Protein AF-K9S8A5-F1 (afdb_monomer_lite)

Sequence (162 aa):
MSQPMNFWKFIGLFGLYALGSWGLFMAAAFTIAGGIFYLFLLGPFYLLCLALLIGWCVGRQPKRVRYRRLWLLPIAAMQVLTLLTSPASCYGIKQGNACYSLLQSWITTENLQTMQGGPPHWTLFEALFPWSFLAYVITLILFLGTLRVDNSPAPSSESDRP

pLDDT: mean 77.92, std 15.3, range [44.59, 95.12]

Foldseek 3Di:
DDDKDFLVVVLVVLVVVLVVLLVLQCVLALDPVSNCCSVVPSVVLSVVVSVVSVVCCVPVVFGIKDFDPVLVVQLVVLSVLLSQLGFRDDLDPDPPAAGDGSVRVVVDCVVVVPSDPDHPPCCVSPVCNVVSVVSNSVSVVVRSVRMDTHNDDDPDPPPPDD

Secondary structure (DSSP, 8-state):
-PPPEEHHHHHHHHHHHHHHHHHHHHHH--SHHHHHHIIIIIHHHHHHHHHHHHHHHHHH---EEE--GGGHHHHHHHHHHHHHHSEEE--SS-TTS--EEHHHHHH--HHHHH-S-PPPS-HHHHHHHHHHHHHHHHHHHHHHHT-EEE-PPP--------

Radius of gyration: 20.53 Å; chains: 1; bounding box: 46×44×60 Å

Structure (mmCIF, N/CA/C/O backbone):
data_AF-K9S8A5-F1
#
_entry.id   AF-K9S8A5-F1
#
loop_
_atom_site.group_PDB
_atom_site.id
_atom_site.type_symbol
_atom_site.label_atom_id
_atom_site.label_alt_id
_atom_site.label_comp_id
_atom_site.label_asym_id
_atom_site.label_entity_id
_atom_site.label_seq_id
_atom_site.pdbx_PDB_ins_code
_atom_site.Cartn_x
_atom_site.Cartn_y
_atom_site.Cartn_z
_atom_site.occupancy
_atom_site.B_iso_or_equiv
_atom_site.auth_seq_id
_atom_site.auth_comp_id
_atom_site.auth_asym_id
_atom_site.auth_atom_id
_atom_site.pdbx_PDB_model_num
ATOM 1 N N . MET A 1 1 ? 0.899 12.757 17.001 1.00 84.94 1 MET A N 1
ATOM 2 C CA . MET A 1 1 ? -0.179 11.772 16.720 1.00 84.94 1 MET A CA 1
ATOM 3 C C . MET A 1 1 ? -1.334 12.482 16.031 1.00 84.94 1 MET A C 1
ATOM 5 O O . MET A 1 1 ? -1.384 13.703 16.098 1.00 84.94 1 MET A O 1
ATOM 9 N N . SER A 1 2 ? -2.215 11.758 15.341 1.00 88.38 2 SER A N 1
ATOM 10 C CA . SER A 1 2 ? -3.459 12.317 14.806 1.00 88.38 2 SER A CA 1
ATOM 11 C C . SER A 1 2 ? -4.452 12.624 15.930 1.00 88.38 2 SER A C 1
ATOM 13 O O . SER A 1 2 ? -4.363 12.058 17.021 1.00 88.38 2 SER A O 1
ATOM 15 N N . GLN A 1 3 ? -5.434 13.473 15.625 1.00 88.25 3 GLN A N 1
ATOM 16 C CA . GLN A 1 3 ? -6.651 13.575 16.429 1.00 88.25 3 GLN A CA 1
ATOM 17 C C . GLN A 1 3 ? -7.393 12.222 16.438 1.00 88.25 3 GLN A C 1
ATOM 19 O O . GLN A 1 3 ? -7.268 11.466 15.462 1.00 88.25 3 GLN A O 1
ATOM 24 N N . PRO A 1 4 ? -8.117 11.886 17.523 1.00 87.19 4 PRO A N 1
ATOM 25 C CA . PRO A 1 4 ? -8.891 10.655 17.602 1.00 87.19 4 PRO A CA 1
ATOM 26 C C . PRO A 1 4 ? -10.005 10.660 16.556 1.00 87.19 4 PRO A C 1
ATOM 28 O O . PRO A 1 4 ? -10.738 11.636 16.413 1.00 87.19 4 PRO A O 1
ATOM 31 N N . MET A 1 5 ? -10.139 9.551 15.837 1.00 89.94 5 MET A N 1
ATOM 32 C CA . MET A 1 5 ? -11.137 9.376 14.787 1.00 89.94 5 MET A CA 1
ATOM 33 C C . MET A 1 5 ? -11.984 8.140 15.070 1.00 89.94 5 MET A C 1
ATOM 35 O O . MET A 1 5 ? -11.486 7.175 15.645 1.00 89.94 5 MET A O 1
ATOM 39 N N . ASN A 1 6 ? -13.257 8.167 14.666 1.00 91.06 6 ASN A N 1
ATOM 40 C CA . ASN A 1 6 ? -14.119 6.988 14.719 1.00 91.06 6 ASN A CA 1
ATOM 41 C C . ASN A 1 6 ? -13.460 5.825 13.954 1.00 91.06 6 ASN A C 1
ATOM 43 O O . ASN A 1 6 ? -12.982 6.013 12.831 1.00 91.06 6 ASN A O 1
ATOM 47 N N . PHE A 1 7 ? -13.433 4.641 14.566 1.00 90.25 7 PHE A N 1
ATOM 48 C CA . PHE A 1 7 ? -12.776 3.465 14.001 1.00 90.25 7 PHE A CA 1
ATOM 49 C C . PHE A 1 7 ? -13.352 3.066 12.630 1.00 90.25 7 PHE A C 1
ATOM 51 O O . PHE A 1 7 ? -12.592 2.846 11.692 1.00 90.25 7 PHE A O 1
ATOM 58 N N . TRP A 1 8 ? -14.678 3.090 12.455 1.00 89.25 8 TRP A N 1
ATOM 59 C CA . TRP A 1 8 ? -15.328 2.802 11.169 1.00 89.25 8 TRP A CA 1
ATOM 60 C C . TRP A 1 8 ? -14.958 3.807 10.082 1.00 89.25 8 TRP A C 1
ATOM 62 O O . TRP A 1 8 ? -14.696 3.428 8.942 1.00 89.25 8 TRP A O 1
ATOM 72 N N . LYS A 1 9 ? -14.861 5.092 10.445 1.00 91.88 9 LYS A N 1
ATOM 73 C CA . LYS A 1 9 ? -14.397 6.133 9.519 1.00 91.88 9 LYS A CA 1
ATOM 74 C C . LYS A 1 9 ? -12.953 5.874 9.080 1.00 91.88 9 LYS A C 1
ATOM 76 O O . LYS A 1 9 ? -12.628 6.080 7.916 1.00 91.88 9 LYS A O 1
ATOM 81 N N . PHE A 1 10 ? -12.096 5.399 9.986 1.00 92.69 10 PHE A N 1
ATOM 82 C CA . PHE A 1 10 ? -10.730 5.001 9.645 1.00 92.69 10 PHE A CA 1
ATOM 83 C C . PHE A 1 10 ? -10.685 3.797 8.704 1.00 92.69 10 PHE A C 1
ATOM 85 O O . PHE A 1 10 ? -9.977 3.873 7.704 1.00 92.69 10 PHE A O 1
ATOM 92 N N . ILE A 1 11 ? -11.459 2.738 8.973 1.00 93.12 11 ILE A N 1
ATOM 93 C CA . ILE A 1 11 ? -11.560 1.579 8.069 1.00 93.12 11 ILE A CA 1
ATOM 94 C C . ILE A 1 11 ? -11.991 2.038 6.674 1.00 93.12 11 ILE A C 1
ATOM 96 O O . ILE A 1 11 ? -11.353 1.669 5.694 1.00 93.12 11 ILE A O 1
ATOM 100 N N . GLY A 1 12 ? -13.028 2.877 6.580 1.00 93.38 12 GLY A N 1
ATOM 101 C CA . GLY A 1 12 ? -13.513 3.396 5.300 1.00 93.38 12 GLY A CA 1
ATOM 102 C C . GLY A 1 12 ? -12.450 4.190 4.537 1.00 93.38 12 GLY A C 1
ATOM 103 O O . GLY A 1 12 ? -12.249 3.964 3.348 1.00 93.38 12 GLY A O 1
ATOM 104 N N . LEU A 1 13 ? -11.710 5.070 5.222 1.00 93.88 13 LEU A N 1
ATOM 105 C CA . LEU A 1 13 ? -10.610 5.825 4.611 1.00 93.88 13 LEU A CA 1
ATOM 106 C C . LEU A 1 13 ? -9.452 4.921 4.172 1.00 93.88 13 LEU A C 1
ATOM 108 O O . LEU A 1 13 ? -8.898 5.127 3.096 1.00 93.88 13 LEU A O 1
ATOM 112 N N . PHE A 1 14 ? -9.099 3.916 4.976 1.00 93.81 14 PHE A N 1
ATOM 113 C CA . PHE A 1 14 ? -8.080 2.936 4.607 1.00 93.81 14 PHE A CA 1
ATOM 114 C C . PHE A 1 14 ? -8.525 2.080 3.412 1.00 93.81 14 PHE A C 1
ATOM 116 O O . PHE A 1 14 ? -7.725 1.822 2.520 1.00 93.81 14 PHE A O 1
ATOM 123 N N . GLY A 1 15 ? -9.802 1.696 3.349 1.00 94.00 15 GLY A N 1
ATOM 124 C CA . GLY A 1 15 ? -10.376 0.980 2.211 1.00 94.00 15 GLY A CA 1
ATOM 125 C C . GLY A 1 15 ? -10.371 1.813 0.931 1.00 94.00 15 GLY A C 1
ATOM 126 O O . GLY A 1 15 ? -9.950 1.325 -0.114 1.00 94.00 15 GLY A O 1
ATOM 127 N N . LEU A 1 16 ? -10.748 3.092 1.017 1.00 95.12 16 LEU A N 1
ATOM 128 C CA . LEU A 1 16 ? -10.667 4.015 -0.117 1.00 95.12 16 LEU A CA 1
ATOM 129 C C . LEU A 1 16 ? -9.218 4.196 -0.590 1.00 95.12 16 LEU A C 1
ATOM 131 O O . LEU A 1 16 ? -8.955 4.183 -1.790 1.00 95.12 16 LEU A O 1
ATOM 135 N N . TYR A 1 17 ? -8.277 4.314 0.350 1.00 93.31 17 TYR A N 1
ATOM 136 C CA . TYR A 1 17 ? -6.850 4.339 0.047 1.00 93.31 17 TYR A CA 1
ATOM 137 C C . TYR A 1 17 ? -6.392 3.058 -0.662 1.00 93.31 17 TYR A C 1
ATOM 139 O O . TYR A 1 17 ? -5.724 3.149 -1.686 1.00 93.31 17 TYR A O 1
ATOM 147 N N . ALA A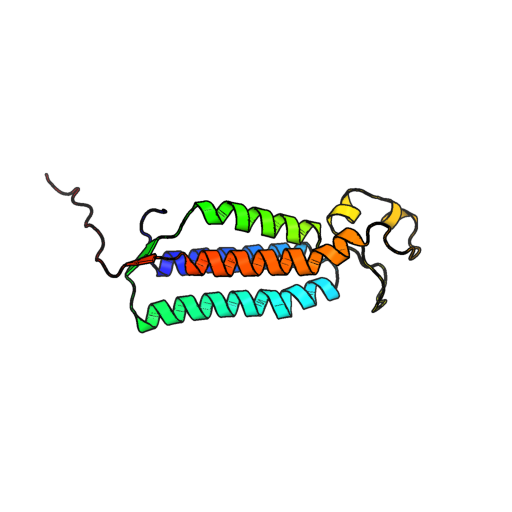 1 18 ? -6.765 1.881 -0.155 1.00 92.31 18 ALA A N 1
ATOM 148 C CA . ALA A 1 18 ? -6.398 0.599 -0.747 1.00 92.31 18 ALA A CA 1
ATOM 149 C C . ALA A 1 18 ? -6.934 0.461 -2.179 1.00 92.31 18 ALA A C 1
ATOM 151 O O . ALA A 1 18 ? -6.179 0.093 -3.075 1.00 92.31 18 ALA A O 1
ATOM 152 N N . LEU A 1 19 ? -8.200 0.825 -2.413 1.00 91.94 19 LEU A N 1
ATOM 153 C CA . LEU A 1 19 ? -8.810 0.815 -3.746 1.00 91.94 19 LEU A CA 1
ATOM 154 C C . LEU A 1 19 ? -8.131 1.802 -4.699 1.00 91.94 19 LEU A C 1
ATOM 156 O O . LEU A 1 19 ? -7.792 1.432 -5.821 1.00 91.94 19 LEU A O 1
ATOM 160 N N . GLY A 1 20 ? -7.896 3.039 -4.255 1.00 91.56 20 GLY A N 1
ATOM 161 C CA . GLY A 1 20 ? -7.216 4.049 -5.067 1.00 91.56 20 GLY A CA 1
ATOM 162 C C . GLY A 1 20 ? -5.770 3.664 -5.384 1.00 91.56 20 GLY A C 1
ATOM 163 O O . GLY A 1 20 ? -5.334 3.775 -6.525 1.00 91.56 20 GLY A O 1
ATOM 164 N N . SER A 1 21 ? -5.042 3.153 -4.391 1.00 89.62 21 SER A N 1
ATOM 165 C CA . SER A 1 21 ? -3.673 2.660 -4.550 1.00 89.62 21 SER A CA 1
ATOM 166 C C . SER A 1 21 ? -3.615 1.481 -5.519 1.00 89.62 21 SER A C 1
ATOM 168 O O . SER A 1 21 ? -2.817 1.489 -6.452 1.00 89.62 21 SER A O 1
ATOM 170 N N . TRP A 1 22 ? -4.508 0.503 -5.361 1.00 86.69 22 TRP A N 1
ATOM 171 C CA . TRP A 1 22 ? -4.604 -0.636 -6.269 1.00 86.69 22 TRP A CA 1
ATOM 172 C C . TRP A 1 22 ? -4.930 -0.202 -7.704 1.00 86.69 22 TRP A C 1
ATOM 174 O O . TRP A 1 22 ? -4.265 -0.650 -8.633 1.00 86.69 22 TRP A O 1
ATOM 184 N N . GLY A 1 23 ? -5.871 0.730 -7.888 1.00 86.56 23 GLY A N 1
ATOM 185 C CA . GLY A 1 23 ? -6.177 1.310 -9.198 1.00 86.56 23 GLY A CA 1
ATOM 186 C C . GLY A 1 23 ? -4.974 2.012 -9.839 1.00 86.56 23 GLY A C 1
ATOM 187 O O . GLY A 1 23 ? -4.710 1.803 -11.020 1.00 86.56 23 GLY A O 1
ATOM 188 N N . LEU A 1 24 ? -4.201 2.778 -9.061 1.00 86.56 24 LEU A N 1
ATOM 189 C CA . LEU A 1 24 ? -2.963 3.411 -9.534 1.00 86.56 24 LEU A CA 1
ATOM 190 C C . LEU A 1 24 ? -1.911 2.380 -9.955 1.00 86.56 24 LEU A C 1
ATOM 192 O O . LEU A 1 24 ? -1.294 2.536 -11.005 1.00 86.56 24 LEU A O 1
ATOM 196 N N . PHE A 1 25 ? -1.724 1.317 -9.172 1.00 84.19 25 PHE A N 1
ATOM 197 C CA . PHE A 1 25 ? -0.793 0.243 -9.518 1.00 84.19 25 PHE A CA 1
ATOM 198 C C . PHE A 1 25 ? -1.226 -0.524 -10.771 1.00 84.19 25 PHE A C 1
ATOM 200 O O . PHE A 1 25 ? -0.390 -0.810 -11.622 1.00 84.19 25 PHE A O 1
ATOM 207 N N . MET A 1 26 ? -2.523 -0.797 -10.930 1.00 79.44 26 MET A N 1
ATOM 208 C CA . MET A 1 26 ? -3.058 -1.431 -12.139 1.00 79.44 26 MET 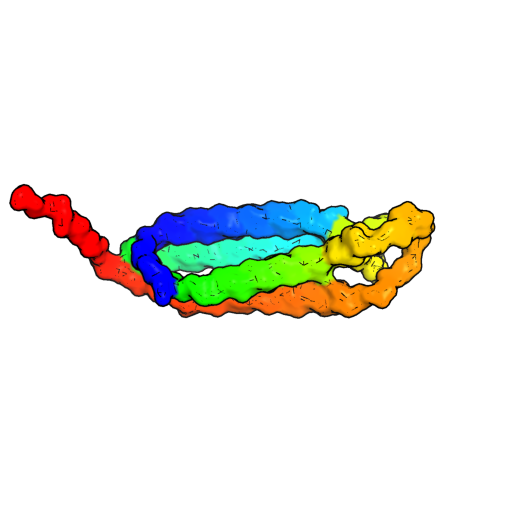A CA 1
ATOM 209 C C . MET A 1 26 ? -2.925 -0.526 -13.370 1.00 79.44 26 MET A C 1
ATOM 211 O O . MET A 1 26 ? -2.597 -1.017 -14.442 1.00 79.44 26 MET A O 1
ATOM 215 N N . ALA A 1 27 ? -3.125 0.787 -13.224 1.00 78.44 27 ALA A N 1
ATOM 216 C CA . ALA A 1 27 ? -2.918 1.743 -14.312 1.00 78.44 27 ALA A CA 1
ATOM 217 C C . ALA A 1 27 ? -1.434 1.886 -14.701 1.00 78.44 27 ALA A C 1
ATOM 219 O O . ALA A 1 27 ? -1.124 2.114 -15.868 1.00 78.44 27 ALA A O 1
ATOM 220 N N . ALA A 1 28 ? -0.519 1.746 -13.737 1.00 73.06 28 ALA A N 1
ATOM 221 C CA . ALA A 1 28 ? 0.924 1.754 -13.978 1.00 73.06 28 ALA A CA 1
ATOM 222 C C . ALA A 1 28 ? 1.434 0.438 -14.595 1.00 73.06 28 ALA A C 1
ATOM 224 O O . ALA A 1 28 ? 2.326 0.456 -15.443 1.00 73.06 28 ALA A O 1
ATOM 225 N N . ALA A 1 29 ? 0.847 -0.702 -14.218 1.00 66.31 29 ALA A N 1
ATOM 226 C CA . ALA A 1 29 ? 1.123 -1.997 -14.827 1.00 66.31 29 ALA A CA 1
ATOM 227 C C . ALA A 1 29 ? 0.422 -2.141 -16.184 1.00 66.31 29 ALA A C 1
ATOM 229 O O . ALA A 1 29 ? -0.583 -2.834 -16.317 1.00 66.31 29 ALA A O 1
ATOM 230 N N . PHE A 1 30 ? 1.017 -1.582 -17.234 1.00 63.88 30 PHE A N 1
ATOM 231 C CA . PHE A 1 30 ? 0.590 -1.821 -18.621 1.00 63.88 30 PHE A CA 1
ATOM 232 C C . PHE A 1 30 ? 0.928 -3.237 -19.141 1.00 63.88 30 PHE A C 1
ATOM 234 O O . PHE A 1 30 ? 0.811 -3.523 -20.332 1.00 63.88 30 PHE A O 1
ATOM 241 N N . THR A 1 31 ? 1.345 -4.151 -18.259 1.00 62.53 31 THR A N 1
ATOM 242 C CA . THR A 1 31 ? 1.808 -5.499 -18.602 1.00 62.53 31 THR A CA 1
ATOM 243 C C . THR A 1 31 ? 1.025 -6.561 -17.830 1.00 62.53 31 THR A C 1
ATOM 245 O O . THR A 1 31 ? 0.707 -6.390 -16.652 1.00 62.53 31 THR A O 1
ATOM 248 N N . ILE A 1 32 ? 0.751 -7.702 -18.476 1.00 64.19 32 ILE A N 1
ATOM 249 C CA . ILE A 1 32 ? 0.057 -8.848 -17.854 1.00 64.19 32 ILE A CA 1
ATOM 250 C C . ILE A 1 32 ? 0.801 -9.314 -16.591 1.00 64.19 32 ILE A C 1
ATOM 252 O O . ILE A 1 32 ? 0.172 -9.625 -15.584 1.00 64.19 32 ILE A O 1
ATOM 256 N N . ALA A 1 33 ? 2.138 -9.309 -16.612 1.00 64.81 33 ALA A N 1
ATOM 257 C CA . ALA A 1 33 ? 2.963 -9.698 -15.469 1.00 64.81 33 ALA A CA 1
ATOM 258 C C . ALA A 1 33 ? 2.826 -8.729 -14.280 1.00 64.81 33 ALA A C 1
ATOM 260 O O . ALA A 1 33 ? 2.640 -9.181 -13.149 1.00 64.81 33 ALA A O 1
ATOM 261 N N . GLY A 1 34 ? 2.854 -7.412 -14.525 1.00 66.69 34 GLY A N 1
ATOM 262 C CA . GLY A 1 34 ? 2.624 -6.405 -13.484 1.00 66.69 34 GLY A CA 1
ATOM 263 C C . GLY A 1 34 ? 1.214 -6.498 -12.897 1.00 66.69 34 GLY A C 1
ATOM 264 O O . GLY A 1 34 ? 1.046 -6.485 -11.677 1.00 66.69 34 GLY A O 1
ATOM 265 N N . GLY A 1 35 ? 0.209 -6.699 -13.755 1.00 69.31 35 GLY A N 1
ATOM 266 C CA . GLY A 1 35 ? -1.177 -6.909 -13.336 1.00 69.31 35 GLY A CA 1
ATOM 267 C C . GLY A 1 35 ? -1.344 -8.148 -12.454 1.00 69.31 35 GLY A C 1
ATOM 268 O O . GLY A 1 35 ? -1.975 -8.063 -11.404 1.00 69.31 35 GLY A O 1
ATOM 269 N N . ILE A 1 36 ? -0.723 -9.279 -12.814 1.00 74.88 36 ILE A N 1
ATOM 270 C CA . ILE A 1 36 ? -0.711 -10.497 -11.984 1.00 74.88 36 ILE A CA 1
ATOM 271 C C . ILE A 1 36 ? -0.067 -10.208 -10.626 1.00 74.88 36 ILE A C 1
ATOM 273 O O . ILE A 1 36 ? -0.626 -10.577 -9.595 1.00 74.88 36 ILE A O 1
ATOM 277 N N . PHE A 1 37 ? 1.072 -9.515 -10.595 1.00 75.88 37 PHE A N 1
ATOM 278 C CA . PHE A 1 37 ? 1.758 -9.217 -9.339 1.00 75.88 37 PHE A CA 1
ATOM 279 C C . PHE A 1 37 ? 0.887 -8.362 -8.406 1.00 75.88 37 PHE A C 1
ATOM 281 O O . PHE A 1 37 ? 0.710 -8.689 -7.232 1.00 75.88 37 PHE A O 1
ATOM 288 N N . TYR A 1 38 ? 0.260 -7.302 -8.916 1.00 79.56 38 TYR A N 1
ATOM 289 C CA . TYR A 1 38 ? -0.620 -6.466 -8.098 1.00 79.56 38 TYR A CA 1
ATOM 290 C C . TYR A 1 38 ? -1.937 -7.157 -7.730 1.00 79.56 38 TYR A C 1
ATOM 292 O O . TYR A 1 38 ? -2.418 -6.993 -6.608 1.00 79.56 38 TYR A O 1
ATOM 300 N N . LEU A 1 39 ? -2.508 -7.963 -8.623 1.00 81.81 39 LEU A N 1
ATOM 301 C CA . LEU A 1 39 ? -3.747 -8.690 -8.360 1.00 81.81 39 LEU A CA 1
ATOM 302 C C . LEU A 1 39 ? -3.558 -9.797 -7.316 1.00 81.81 39 LEU A C 1
ATOM 304 O O . LEU A 1 39 ? -4.394 -9.920 -6.430 1.00 81.81 39 LEU A O 1
ATOM 308 N N . PHE A 1 40 ? -2.479 -10.581 -7.400 1.00 85.31 40 PHE A N 1
ATOM 309 C CA . PHE A 1 40 ? -2.268 -11.758 -6.545 1.00 85.31 40 PHE A CA 1
ATOM 310 C C . PHE A 1 40 ? -1.424 -11.491 -5.300 1.00 85.31 40 PHE A C 1
ATOM 312 O O . PHE A 1 40 ? -1.491 -12.273 -4.354 1.00 85.31 40 PHE A O 1
ATOM 319 N N . LEU A 1 41 ? -0.647 -10.409 -5.265 1.00 85.38 41 LEU A N 1
ATOM 320 C CA . LEU A 1 41 ? 0.157 -10.060 -4.094 1.00 85.38 41 LEU A CA 1
ATOM 321 C C . LEU A 1 41 ? -0.450 -8.876 -3.341 1.00 85.38 41 LEU A C 1
ATOM 323 O O . LEU A 1 41 ? -0.775 -8.986 -2.158 1.00 85.38 41 LEU A O 1
ATOM 327 N N . LEU A 1 42 ? -0.652 -7.748 -4.027 1.00 85.88 42 LEU A N 1
ATOM 328 C CA . LEU A 1 42 ? -1.096 -6.516 -3.375 1.00 85.88 42 LEU A CA 1
ATOM 329 C C . LEU A 1 42 ? -2.586 -6.548 -2.997 1.00 85.88 42 LEU A C 1
ATOM 331 O O . LEU A 1 42 ? -2.949 -6.110 -1.905 1.00 85.88 42 LEU A O 1
ATOM 335 N N . GLY A 1 43 ? -3.438 -7.104 -3.862 1.00 86.44 43 GLY A N 1
ATOM 336 C CA . GLY A 1 43 ? -4.870 -7.275 -3.599 1.00 86.44 43 GLY A CA 1
ATOM 337 C C . GLY A 1 43 ? -5.143 -8.072 -2.314 1.00 86.44 43 GLY A C 1
ATOM 338 O O . GLY A 1 43 ? -5.727 -7.521 -1.376 1.00 86.44 43 GLY A O 1
ATOM 339 N N . PRO A 1 44 ? -4.675 -9.333 -2.211 1.00 89.12 44 PRO A N 1
ATOM 340 C CA . PRO A 1 44 ? -4.814 -10.144 -1.006 1.00 89.12 44 PRO A CA 1
ATOM 341 C C . PRO A 1 44 ? -4.205 -9.493 0.232 1.00 89.12 44 PRO A C 1
ATOM 343 O O . PRO A 1 44 ? -4.784 -9.591 1.311 1.00 89.12 44 PRO A O 1
ATOM 346 N N . PHE A 1 45 ? -3.085 -8.778 0.087 1.00 91.31 45 PHE A N 1
ATOM 347 C CA . PHE A 1 45 ? -2.485 -8.044 1.196 1.00 91.31 45 PHE A CA 1
ATOM 348 C C . PHE A 1 45 ? -3.410 -6.941 1.739 1.00 91.31 45 PHE A C 1
ATOM 350 O O . PHE A 1 45 ? -3.663 -6.896 2.945 1.00 91.31 45 PHE A O 1
ATOM 357 N N . TYR A 1 46 ? -3.985 -6.090 0.881 1.00 91.19 46 TYR A N 1
ATOM 358 C CA . TYR A 1 46 ? -4.944 -5.075 1.337 1.00 91.19 46 TYR A CA 1
ATOM 359 C C . TYR A 1 46 ? -6.211 -5.685 1.934 1.00 91.19 46 TYR A C 1
ATOM 361 O O . TYR A 1 46 ? -6.701 -5.186 2.951 1.00 91.19 46 TYR A O 1
ATOM 369 N N . LEU A 1 47 ? -6.728 -6.762 1.333 1.00 91.75 47 LEU A N 1
ATOM 370 C CA . LEU A 1 47 ? -7.880 -7.489 1.867 1.00 91.75 47 LEU A CA 1
ATOM 371 C C . LEU A 1 47 ? -7.583 -8.048 3.258 1.00 91.75 47 LEU A C 1
ATOM 373 O O . LEU A 1 47 ? -8.411 -7.902 4.154 1.00 91.75 47 LEU A O 1
ATOM 377 N N . LEU A 1 48 ? -6.393 -8.613 3.470 1.00 93.56 48 LEU A N 1
ATOM 378 C CA . LEU A 1 48 ? -5.954 -9.096 4.776 1.00 93.56 48 LEU A CA 1
ATOM 379 C C . LEU A 1 48 ? -5.871 -7.951 5.795 1.00 93.56 48 LEU A C 1
ATOM 381 O O . LEU A 1 48 ? -6.401 -8.079 6.897 1.00 93.56 48 LEU A O 1
ATOM 385 N N . CYS A 1 49 ? -5.269 -6.813 5.437 1.00 92.38 49 CYS A N 1
ATOM 386 C CA . CYS A 1 49 ? -5.219 -5.642 6.316 1.00 92.38 49 CYS A CA 1
ATOM 387 C C . CYS A 1 49 ? -6.621 -5.142 6.697 1.00 92.38 49 CYS A C 1
ATOM 389 O O . CYS A 1 49 ? -6.878 -4.862 7.869 1.00 92.38 49 CYS A O 1
ATOM 391 N N . LEU A 1 50 ? -7.539 -5.054 5.730 1.00 92.69 50 LEU A N 1
ATOM 392 C CA . LEU A 1 50 ? -8.929 -4.669 5.979 1.00 92.69 50 LEU A CA 1
ATOM 393 C C . LEU A 1 50 ? -9.647 -5.685 6.869 1.00 92.69 50 LEU A C 1
ATOM 395 O O . LEU A 1 50 ? -10.294 -5.285 7.835 1.00 92.69 50 LEU A O 1
ATOM 399 N N . ALA A 1 51 ? -9.498 -6.980 6.593 1.00 92.31 51 ALA A N 1
ATOM 400 C CA . ALA A 1 51 ? -10.088 -8.047 7.394 1.00 92.31 51 ALA A CA 1
ATOM 401 C C . ALA A 1 51 ? -9.590 -8.007 8.846 1.00 92.31 51 ALA A C 1
ATOM 403 O O . ALA A 1 51 ? -10.393 -8.138 9.767 1.00 92.31 51 ALA A O 1
ATOM 404 N N . LEU A 1 52 ? -8.296 -7.748 9.067 1.00 91.75 52 LEU A N 1
ATOM 405 C CA . LEU A 1 52 ? -7.725 -7.581 10.407 1.00 91.75 52 LEU A CA 1
ATOM 406 C C . LEU A 1 52 ? -8.314 -6.368 11.136 1.00 91.75 52 LEU A C 1
ATOM 408 O O . LEU A 1 52 ? -8.692 -6.479 12.303 1.00 91.75 52 LEU A O 1
ATOM 412 N N . LEU A 1 53 ? -8.445 -5.225 10.455 1.00 91.00 53 LEU A N 1
ATOM 413 C CA . LEU A 1 53 ? -9.064 -4.033 11.039 1.00 91.00 53 LEU A CA 1
ATOM 414 C C . LEU A 1 53 ? -10.542 -4.275 11.379 1.00 91.00 53 LEU A C 1
ATOM 416 O O . LEU A 1 53 ? -10.983 -3.916 12.470 1.00 91.00 53 LEU A O 1
ATOM 420 N N . ILE A 1 54 ? -11.297 -4.920 10.489 1.00 91.06 54 ILE A N 1
ATOM 421 C CA . ILE A 1 54 ? -12.702 -5.279 10.726 1.00 91.06 54 ILE A CA 1
ATOM 422 C C . ILE A 1 54 ? -12.808 -6.273 11.890 1.00 91.06 54 ILE A C 1
ATOM 424 O O . ILE A 1 54 ? -13.618 -6.065 12.790 1.00 91.06 54 ILE A O 1
ATOM 428 N N . GLY A 1 55 ? -11.955 -7.299 11.935 1.00 89.19 55 GLY A N 1
ATOM 429 C CA . GLY A 1 55 ? -11.909 -8.274 13.027 1.00 89.19 55 GLY A CA 1
ATOM 430 C C . GLY A 1 55 ? -11.612 -7.626 14.382 1.00 89.19 55 GLY A C 1
ATOM 431 O O . GLY A 1 55 ? -12.288 -7.916 15.370 1.00 89.19 55 GLY A O 1
ATOM 432 N N . TRP A 1 56 ? -10.672 -6.676 14.433 1.00 85.62 56 TRP A N 1
ATOM 433 C CA . TRP A 1 56 ? -10.439 -5.857 15.628 1.00 85.62 56 TRP A CA 1
ATOM 434 C C . TRP A 1 56 ? -11.648 -5.001 15.998 1.00 85.62 56 TRP A C 1
ATOM 436 O O . TRP A 1 56 ? -11.957 -4.871 17.186 1.00 85.62 56 TRP A O 1
ATOM 446 N N . CYS A 1 57 ? -12.344 -4.448 15.004 1.00 85.44 57 CYS A N 1
ATOM 447 C CA . CYS A 1 57 ? -13.547 -3.662 15.234 1.00 85.44 57 CYS A CA 1
ATOM 448 C C . CYS A 1 57 ? -14.663 -4.502 15.870 1.00 85.44 57 CYS A C 1
ATOM 450 O O . CYS A 1 57 ? -15.271 -4.081 16.851 1.00 85.44 57 CYS A O 1
ATOM 452 N N . VAL A 1 58 ? -14.912 -5.698 15.337 1.00 85.69 58 VAL A N 1
ATOM 453 C CA . VAL A 1 58 ? -15.974 -6.595 15.812 1.00 85.69 58 VAL A CA 1
ATOM 454 C C . VAL A 1 58 ? -15.636 -7.168 17.190 1.00 85.69 58 VAL A C 1
ATOM 456 O O . VAL A 1 58 ? -16.485 -7.152 18.078 1.00 85.69 58 VAL A O 1
ATOM 459 N N . GLY A 1 59 ? -14.397 -7.622 17.400 1.00 84.00 59 GLY A N 1
ATOM 460 C CA . GLY A 1 59 ? -14.006 -8.307 18.636 1.00 84.00 59 GLY A CA 1
ATOM 461 C C . GLY A 1 59 ? -13.807 -7.395 19.850 1.00 84.00 59 GLY A C 1
ATOM 462 O O . GLY A 1 59 ? -13.994 -7.839 20.978 1.00 84.00 59 GLY A O 1
ATOM 463 N N . ARG A 1 60 ? -13.409 -6.130 19.649 1.00 81.06 60 ARG A N 1
ATOM 464 C CA . ARG A 1 60 ? -13.108 -5.196 20.757 1.00 81.06 60 ARG A CA 1
ATOM 465 C C . ARG A 1 60 ? -14.029 -3.980 20.827 1.00 81.06 60 ARG A C 1
ATOM 467 O O . ARG A 1 60 ? -13.921 -3.217 21.782 1.00 81.06 60 ARG A O 1
ATOM 474 N N . GLN A 1 61 ? -14.889 -3.786 19.824 1.00 80.38 61 GLN A N 1
ATOM 475 C CA . GLN A 1 61 ? -15.753 -2.608 19.660 1.00 80.38 61 GLN A CA 1
ATOM 476 C C . GLN A 1 61 ? -15.062 -1.266 19.970 1.00 80.38 61 GLN A C 1
ATOM 478 O O . GLN A 1 61 ? -15.583 -0.443 20.732 1.00 80.38 61 GLN A O 1
ATOM 483 N N . PRO A 1 62 ? -13.876 -1.016 19.390 1.00 80.81 62 PRO A N 1
ATOM 484 C CA . PRO A 1 62 ? -13.165 0.216 19.630 1.00 80.81 62 PRO A CA 1
ATOM 485 C C . PRO A 1 62 ? -13.933 1.410 19.080 1.00 80.81 62 PRO A C 1
ATOM 487 O O . PRO A 1 62 ? -14.309 1.461 17.908 1.00 80.81 62 PRO A O 1
ATOM 490 N N . LYS A 1 63 ? -14.128 2.423 19.923 1.00 82.00 63 LYS A N 1
ATOM 491 C CA . LYS A 1 63 ? -14.811 3.652 19.503 1.00 82.00 63 LYS A CA 1
ATOM 492 C C . LYS A 1 63 ? -13.883 4.543 18.684 1.00 82.00 63 LYS A C 1
ATOM 494 O O . LYS A 1 63 ? -14.347 5.268 17.798 1.00 82.00 63 LYS A O 1
ATOM 499 N N . ARG A 1 64 ? -12.579 4.533 18.990 1.00 87.12 64 ARG A N 1
ATOM 500 C CA . ARG A 1 64 ? -11.621 5.511 18.467 1.00 87.12 64 ARG A CA 1
ATOM 501 C C . ARG A 1 64 ? -10.284 4.899 18.085 1.00 87.12 64 ARG A C 1
ATOM 503 O O . ARG A 1 64 ? -9.791 3.981 18.731 1.00 87.12 64 ARG A O 1
ATOM 510 N N . VAL A 1 65 ? -9.665 5.487 17.067 1.00 91.00 65 VAL A N 1
ATOM 511 C CA . VAL A 1 65 ? -8.297 5.189 16.647 1.00 91.00 65 VAL A CA 1
ATOM 512 C C . VAL A 1 65 ? -7.492 6.470 16.481 1.00 91.00 65 VAL A C 1
ATOM 514 O O . VAL A 1 65 ? -7.989 7.495 16.000 1.00 91.00 65 VAL A O 1
ATOM 517 N N . ARG A 1 66 ? -6.227 6.410 16.886 1.00 91.50 66 ARG A N 1
ATOM 518 C CA . ARG A 1 66 ? -5.204 7.417 16.612 1.00 91.50 66 ARG A CA 1
ATOM 519 C C . ARG A 1 66 ? -4.087 6.760 15.821 1.00 91.50 66 ARG A C 1
ATOM 521 O O . ARG A 1 66 ? -3.672 5.647 16.127 1.00 91.50 66 ARG A O 1
ATOM 528 N N . TYR A 1 67 ? -3.554 7.482 14.850 1.00 91.19 67 TYR A N 1
ATOM 529 C CA . TYR A 1 67 ? -2.421 7.034 14.051 1.00 91.19 67 TYR A CA 1
ATOM 530 C C . TYR A 1 67 ? -1.295 8.067 14.104 1.00 91.19 67 TYR A C 1
ATOM 532 O O . TYR A 1 67 ? -1.481 9.237 14.463 1.00 91.19 67 TYR A O 1
ATOM 540 N N . ARG A 1 68 ? -0.075 7.656 13.770 1.00 92.00 68 ARG A N 1
ATOM 541 C CA . ARG A 1 68 ? 1.064 8.574 13.686 1.00 92.00 68 ARG A CA 1
ATOM 542 C C . ARG A 1 68 ? 1.151 9.149 12.272 1.00 92.00 68 ARG A C 1
ATOM 544 O O . ARG A 1 68 ? 1.622 8.478 11.368 1.00 92.00 68 ARG A O 1
ATOM 551 N N . ARG A 1 69 ? 0.748 10.416 12.101 1.00 90.06 69 ARG A N 1
ATOM 552 C CA . ARG A 1 69 ? 0.788 11.141 10.809 1.00 90.06 69 ARG A CA 1
ATOM 553 C C . ARG A 1 69 ? 2.146 11.088 10.100 1.00 90.06 69 ARG A C 1
ATOM 555 O O . ARG A 1 69 ? 2.171 11.073 8.881 1.00 90.06 69 ARG A O 1
ATOM 562 N N . LEU A 1 70 ? 3.245 11.011 10.858 1.00 92.62 70 LEU A N 1
ATOM 563 C CA . LEU A 1 70 ? 4.605 10.904 10.319 1.00 92.62 70 LEU A CA 1
ATOM 564 C C . LEU A 1 70 ? 4.771 9.731 9.341 1.00 92.62 70 LEU A C 1
ATOM 566 O O . LEU A 1 70 ? 5.539 9.852 8.400 1.00 92.62 70 LEU A O 1
ATOM 570 N N . TRP A 1 71 ? 4.031 8.634 9.528 1.00 91.31 71 TRP A N 1
ATOM 571 C CA . TRP A 1 71 ? 4.098 7.455 8.660 1.00 91.31 71 TRP A CA 1
ATOM 572 C C . TRP A 1 71 ? 3.395 7.628 7.311 1.00 91.31 71 TRP A C 1
ATOM 574 O O . TRP A 1 71 ? 3.646 6.844 6.406 1.00 91.31 71 TRP A O 1
ATOM 584 N N . LEU A 1 72 ? 2.564 8.659 7.127 1.00 91.00 72 LEU A N 1
ATOM 585 C CA . LEU A 1 72 ? 1.912 8.900 5.835 1.00 91.00 72 LEU A CA 1
ATOM 586 C C . LEU A 1 72 ? 2.928 9.271 4.746 1.00 91.00 72 LEU A C 1
ATOM 588 O O . LEU A 1 72 ? 2.787 8.841 3.605 1.00 91.00 72 LEU A O 1
ATOM 592 N N . LEU A 1 73 ? 3.970 10.026 5.108 1.00 93.44 73 LEU A N 1
ATOM 593 C CA . LEU A 1 73 ? 5.026 10.433 4.183 1.00 93.44 73 LEU A CA 1
ATOM 594 C C . LEU A 1 73 ? 5.842 9.242 3.639 1.00 93.44 73 LEU A C 1
ATOM 596 O O . LEU A 1 73 ? 5.923 9.119 2.419 1.00 93.44 73 LEU A O 1
ATOM 600 N N . PRO A 1 74 ? 6.414 8.341 4.467 1.00 93.00 74 PRO A N 1
ATOM 601 C CA . PRO A 1 74 ? 7.140 7.183 3.955 1.00 93.00 74 PRO A CA 1
ATOM 602 C C . PRO A 1 74 ? 6.233 6.219 3.183 1.00 93.00 74 PRO A C 1
ATOM 604 O O . PRO A 1 74 ? 6.693 5.651 2.200 1.00 93.00 74 PRO A O 1
ATOM 607 N N . ILE A 1 75 ? 4.948 6.075 3.543 1.00 93.25 75 ILE A N 1
ATOM 608 C CA . ILE A 1 75 ? 3.991 5.293 2.738 1.00 93.25 75 ILE A CA 1
ATOM 609 C C . ILE A 1 75 ? 3.878 5.882 1.328 1.00 93.25 75 ILE A C 1
ATOM 611 O O . ILE A 1 75 ? 4.029 5.152 0.351 1.00 93.25 75 ILE A O 1
ATOM 615 N N . ALA A 1 76 ? 3.644 7.193 1.220 1.00 92.00 76 ALA A N 1
ATOM 616 C CA . ALA A 1 76 ? 3.525 7.867 -0.069 1.00 92.00 76 ALA A CA 1
ATOM 617 C C . ALA A 1 76 ? 4.828 7.781 -0.880 1.00 92.00 76 ALA A C 1
ATOM 619 O O . ALA A 1 76 ? 4.791 7.471 -2.068 1.00 92.00 76 ALA A O 1
ATOM 620 N N . ALA A 1 77 ? 5.981 7.982 -0.236 1.00 92.88 77 ALA A N 1
ATOM 621 C CA . ALA A 1 77 ? 7.286 7.875 -0.883 1.00 92.88 77 ALA A CA 1
ATOM 622 C C . ALA A 1 77 ? 7.542 6.464 -1.434 1.00 92.88 77 ALA A C 1
ATOM 624 O O . ALA A 1 77 ? 7.950 6.322 -2.584 1.00 92.88 77 ALA A O 1
ATOM 625 N N . MET A 1 78 ? 7.251 5.420 -0.651 1.00 92.56 78 MET A N 1
ATOM 626 C CA . MET A 1 78 ? 7.417 4.030 -1.089 1.00 92.56 78 MET A CA 1
ATOM 627 C C . MET A 1 78 ? 6.410 3.640 -2.174 1.00 92.56 78 MET A C 1
ATOM 629 O O . MET A 1 78 ? 6.761 2.895 -3.086 1.00 92.56 78 MET A O 1
ATOM 633 N N . GLN A 1 79 ? 5.187 4.174 -2.125 1.00 91.50 79 GLN A N 1
ATOM 634 C CA . GLN A 1 79 ? 4.191 3.977 -3.177 1.00 91.50 79 GLN A CA 1
ATOM 635 C C . GLN A 1 79 ? 4.672 4.568 -4.507 1.00 91.50 79 GLN A C 1
ATOM 637 O O . GLN A 1 79 ? 4.660 3.873 -5.520 1.00 91.50 79 GLN A O 1
ATOM 642 N N . VAL A 1 80 ? 5.154 5.816 -4.498 1.00 89.75 80 VAL A N 1
ATOM 643 C CA . VAL A 1 80 ? 5.728 6.461 -5.689 1.00 89.75 80 VAL A CA 1
ATOM 644 C C . VAL A 1 80 ? 6.949 5.690 -6.180 1.00 89.75 80 VAL A C 1
ATOM 646 O O . VAL A 1 80 ? 7.025 5.382 -7.364 1.00 89.75 80 VAL A O 1
ATOM 649 N N . LEU A 1 81 ? 7.868 5.313 -5.288 1.00 89.12 81 LEU A N 1
ATOM 650 C CA . LEU A 1 81 ? 9.052 4.540 -5.662 1.00 89.12 81 LEU A CA 1
ATOM 651 C C . LEU A 1 81 ? 8.671 3.220 -6.346 1.00 89.12 81 LEU A C 1
ATOM 653 O O . LEU A 1 81 ? 9.223 2.908 -7.394 1.00 89.12 81 LEU A O 1
ATOM 657 N N . THR A 1 82 ? 7.690 2.498 -5.796 1.00 86.62 82 THR A N 1
ATOM 658 C CA . THR A 1 82 ? 7.187 1.235 -6.362 1.00 86.62 82 THR A CA 1
ATOM 659 C C . THR A 1 82 ? 6.519 1.444 -7.723 1.00 86.62 82 THR A C 1
ATOM 661 O O . THR A 1 82 ? 6.641 0.595 -8.599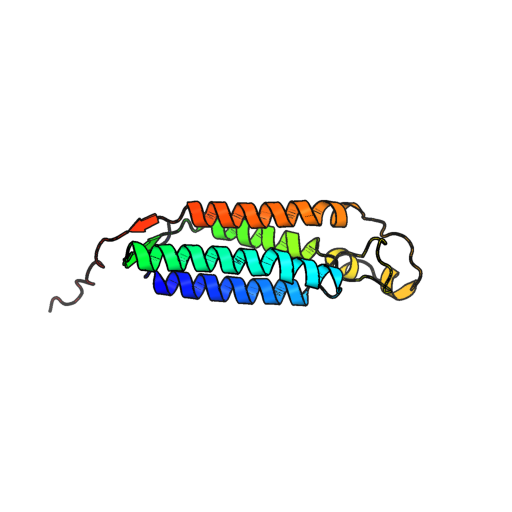 1.00 86.62 82 THR A O 1
ATOM 664 N N . LEU A 1 83 ? 5.820 2.566 -7.929 1.00 84.69 83 LEU A N 1
ATOM 665 C CA . LEU A 1 83 ? 5.243 2.913 -9.233 1.00 84.69 83 LEU A CA 1
ATOM 666 C C . LEU A 1 83 ? 6.337 3.200 -10.269 1.00 84.69 83 LEU A C 1
ATOM 668 O O . LEU A 1 83 ? 6.248 2.728 -11.399 1.00 84.69 83 LEU A O 1
ATOM 672 N N . LEU A 1 84 ? 7.391 3.925 -9.888 1.00 82.50 84 LEU A N 1
ATOM 673 C CA . LEU A 1 84 ? 8.496 4.271 -10.788 1.00 82.50 84 LEU A CA 1
ATOM 674 C C . LEU A 1 84 ? 9.349 3.058 -11.181 1.00 82.50 84 LEU A C 1
ATOM 676 O O . LEU A 1 84 ? 9.829 2.990 -12.314 1.00 82.50 84 LEU A O 1
ATOM 680 N N . THR A 1 85 ? 9.535 2.111 -10.261 1.00 81.06 85 THR A N 1
ATOM 681 C CA . THR A 1 85 ? 10.253 0.849 -10.505 1.00 81.06 85 THR A CA 1
ATOM 682 C C . THR A 1 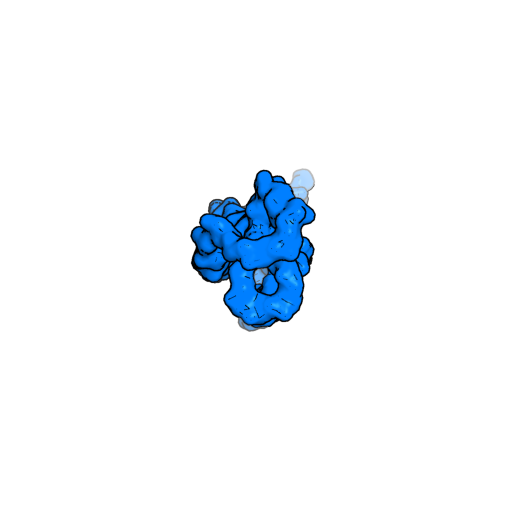85 ? 9.365 -0.225 -11.133 1.00 81.06 85 THR A C 1
ATOM 684 O O . THR A 1 85 ? 9.881 -1.263 -11.541 1.00 81.06 85 THR A O 1
ATOM 687 N N . SER A 1 86 ? 8.049 -0.001 -11.234 1.00 75.62 86 SER A N 1
ATOM 688 C CA . SER A 1 86 ? 7.120 -0.988 -11.788 1.00 75.62 86 SER A CA 1
ATOM 689 C C . SER A 1 86 ? 7.381 -1.267 -13.275 1.00 75.62 86 SER A C 1
ATOM 691 O O . SER A 1 86 ? 7.714 -0.342 -14.025 1.00 75.62 86 SER A O 1
ATOM 693 N N . PRO A 1 87 ? 7.226 -2.526 -13.725 1.00 68.81 87 PRO A N 1
ATOM 694 C CA . PRO A 1 87 ? 7.362 -2.882 -15.134 1.00 68.81 87 PRO A CA 1
ATOM 695 C C . PRO A 1 87 ? 6.160 -2.359 -15.938 1.00 68.81 87 PRO A C 1
ATOM 697 O O . PRO A 1 87 ? 5.033 -2.834 -15.765 1.00 68.81 87 PRO A O 1
ATOM 700 N N . ALA A 1 88 ? 6.401 -1.403 -16.840 1.00 63.03 88 ALA A N 1
ATOM 701 C CA . ALA A 1 88 ? 5.345 -0.704 -17.580 1.00 63.03 88 ALA A CA 1
ATOM 702 C C . ALA A 1 88 ? 5.260 -1.099 -19.056 1.00 63.03 88 ALA A C 1
ATOM 704 O O . ALA A 1 88 ? 4.165 -1.125 -19.606 1.00 63.03 88 ALA A O 1
ATOM 705 N N . SER A 1 89 ? 6.374 -1.436 -19.711 1.00 62.50 89 SER A N 1
ATOM 706 C CA . SER A 1 89 ? 6.359 -1.797 -21.134 1.00 62.50 89 SER A CA 1
ATOM 707 C C . SER A 1 89 ? 7.178 -3.057 -21.394 1.00 62.50 89 SER A C 1
ATOM 709 O O . SER A 1 89 ? 8.411 -3.038 -21.400 1.00 62.50 89 SER A O 1
ATOM 711 N N . CYS A 1 90 ? 6.468 -4.164 -21.608 1.00 61.69 90 CYS A N 1
ATOM 712 C CA . CYS A 1 90 ? 7.017 -5.401 -22.151 1.00 61.69 90 CYS A CA 1
ATOM 713 C C . CYS A 1 90 ? 6.565 -5.504 -23.615 1.00 61.69 90 CYS A C 1
ATOM 715 O O . CYS A 1 90 ? 5.377 -5.705 -23.875 1.00 61.69 90 CYS A O 1
ATOM 717 N N . TYR A 1 91 ? 7.481 -5.368 -24.577 1.00 51.78 91 TYR A N 1
ATOM 718 C CA . TYR A 1 91 ? 7.148 -5.574 -25.989 1.00 51.78 91 TYR A CA 1
ATOM 719 C C . TYR A 1 91 ? 7.168 -7.075 -26.327 1.00 51.78 91 TYR A C 1
ATOM 721 O O . TYR A 1 91 ? 8.213 -7.726 -26.276 1.00 51.78 91 TYR A O 1
ATOM 729 N N . GLY A 1 92 ? 5.998 -7.619 -26.684 1.00 49.94 92 GLY A N 1
ATOM 730 C CA . GLY A 1 92 ? 5.786 -9.031 -27.026 1.00 49.94 92 GLY A CA 1
ATOM 731 C C . GLY A 1 92 ? 5.495 -9.939 -25.821 1.00 49.94 92 GLY A C 1
ATOM 732 O O . GLY A 1 92 ? 5.982 -9.723 -24.715 1.00 49.94 92 GLY A O 1
ATOM 733 N N . ILE A 1 93 ? 4.709 -11.002 -26.037 1.00 45.72 93 ILE A N 1
ATOM 734 C CA . ILE A 1 93 ? 4.495 -12.082 -25.055 1.00 45.72 93 ILE A CA 1
ATOM 735 C C . ILE A 1 93 ? 5.766 -12.944 -25.027 1.00 45.72 93 ILE A C 1
ATOM 737 O O . ILE A 1 93 ? 5.804 -14.047 -25.567 1.00 45.72 93 ILE A O 1
ATOM 741 N N . LYS A 1 94 ? 6.856 -12.420 -24.467 1.00 50.44 94 LYS A N 1
ATOM 742 C CA . LYS A 1 94 ? 8.064 -13.205 -24.196 1.00 50.44 94 LYS A CA 1
ATOM 743 C C . LYS A 1 94 ? 8.211 -13.353 -22.690 1.00 50.44 94 LYS A C 1
ATOM 745 O O . LYS A 1 94 ? 8.728 -12.472 -22.013 1.00 50.44 94 LYS A O 1
ATOM 750 N N . GLN A 1 95 ? 7.710 -14.471 -22.165 1.00 44.91 95 GLN A N 1
ATOM 751 C CA . GLN A 1 95 ? 7.991 -14.889 -20.792 1.00 44.91 95 GLN A CA 1
ATOM 752 C C . GLN A 1 95 ? 9.512 -15.008 -20.619 1.00 44.91 95 GLN A C 1
ATOM 754 O O . GLN A 1 95 ? 10.150 -15.776 -21.333 1.00 44.91 95 GLN A O 1
ATOM 759 N N . GLY A 1 96 ? 10.085 -14.236 -19.693 1.00 50.97 96 GLY A N 1
ATOM 760 C CA . GLY A 1 96 ? 11.498 -14.336 -19.308 1.00 50.97 96 GLY A CA 1
ATOM 761 C C . GLY A 1 96 ? 12.423 -13.219 -19.800 1.00 50.97 96 GLY A C 1
ATOM 762 O O . GLY A 1 96 ? 13.577 -13.207 -19.387 1.00 50.97 96 GLY A O 1
ATOM 763 N N . ASN A 1 97 ? 11.947 -12.268 -20.613 1.00 53.31 97 ASN A N 1
ATOM 764 C CA . ASN A 1 97 ? 12.744 -11.092 -20.979 1.00 53.31 97 ASN A CA 1
ATOM 765 C C . ASN A 1 97 ? 12.439 -9.892 -20.075 1.00 53.31 97 ASN A C 1
ATOM 767 O O . ASN A 1 97 ? 11.294 -9.650 -19.700 1.00 53.31 97 ASN A O 1
ATOM 771 N N . ALA A 1 98 ? 13.499 -9.155 -19.757 1.00 55.12 98 ALA A N 1
ATOM 772 C CA . ALA A 1 98 ? 13.498 -7.931 -18.971 1.00 55.12 98 ALA A CA 1
ATOM 773 C C . ALA A 1 98 ? 12.639 -6.830 -19.641 1.00 55.12 98 ALA A C 1
ATOM 775 O O . ALA A 1 98 ? 12.633 -6.703 -20.871 1.00 55.12 98 ALA A O 1
ATOM 776 N N . CYS A 1 99 ? 11.873 -6.081 -18.841 1.00 62.97 99 CYS A N 1
ATOM 777 C CA . CYS A 1 99 ? 10.866 -5.121 -19.301 1.00 62.97 99 CYS A CA 1
ATOM 778 C C . CYS A 1 99 ? 11.180 -3.710 -18.821 1.00 62.97 99 CYS A C 1
ATOM 780 O O . CYS A 1 99 ? 11.519 -3.493 -17.661 1.00 62.97 99 CYS A O 1
ATOM 782 N N . TYR A 1 100 ? 10.934 -2.724 -19.680 1.00 64.62 100 TYR A N 1
ATOM 783 C CA . TYR A 1 100 ? 11.183 -1.337 -19.318 1.00 64.62 100 TYR A CA 1
ATOM 784 C C . TYR A 1 100 ? 10.274 -0.898 -18.163 1.00 64.62 100 TYR A C 1
ATOM 786 O O . TYR A 1 100 ? 9.052 -1.111 -18.182 1.00 64.62 100 TYR A O 1
ATOM 794 N N . SER A 1 101 ? 10.877 -0.260 -17.162 1.00 60.22 101 SER A N 1
ATOM 795 C CA . SER A 1 101 ? 10.152 0.331 -16.041 1.00 60.22 101 SER A CA 1
ATOM 796 C C . SER A 1 101 ? 9.350 1.559 -16.478 1.00 60.22 101 SER A C 1
ATOM 798 O O . SER A 1 101 ? 9.622 2.166 -17.520 1.00 60.22 101 SER A O 1
ATOM 800 N N . LEU A 1 102 ? 8.366 1.963 -15.670 1.00 66.44 102 LEU A N 1
ATOM 801 C CA . LEU A 1 102 ? 7.548 3.147 -15.951 1.00 66.44 102 LEU A CA 1
ATOM 802 C C . LEU A 1 102 ? 8.411 4.400 -16.120 1.00 66.44 102 LEU A C 1
ATOM 804 O O . LEU A 1 102 ? 8.250 5.133 -17.094 1.00 66.44 102 LEU A O 1
ATOM 808 N N . LEU A 1 103 ? 9.395 4.592 -15.242 1.00 62.66 103 LEU A N 1
ATOM 809 C CA . LEU A 1 103 ? 10.322 5.716 -15.339 1.00 62.66 103 LEU A CA 1
ATOM 810 C C . LEU A 1 103 ? 11.138 5.687 -16.643 1.00 62.66 103 LEU A C 1
ATOM 812 O O . LEU A 1 103 ? 11.282 6.716 -17.297 1.00 62.66 103 LEU A O 1
ATOM 816 N N . GLN A 1 104 ? 11.631 4.517 -17.058 1.00 62.56 104 GLN A N 1
ATOM 817 C CA . GLN A 1 104 ? 12.366 4.390 -18.320 1.00 62.56 104 GLN A CA 1
ATOM 818 C C . GLN A 1 104 ? 11.483 4.710 -19.522 1.00 62.56 104 GLN A C 1
ATOM 820 O O . GLN A 1 104 ? 11.914 5.440 -20.406 1.00 62.56 104 GLN A O 1
ATOM 825 N N . SER A 1 105 ? 10.238 4.226 -19.530 1.00 64.50 105 SER A N 1
ATOM 826 C CA . SER A 1 105 ? 9.302 4.492 -20.629 1.00 64.50 105 SER A CA 1
ATOM 827 C C . SER A 1 105 ? 8.968 5.979 -20.804 1.00 64.50 105 SER A C 1
ATOM 829 O O . SER A 1 105 ? 8.600 6.397 -21.896 1.00 64.50 105 SER A O 1
ATOM 831 N N . TRP A 1 106 ? 9.119 6.782 -19.745 1.00 67.25 106 TRP A N 1
ATOM 832 C CA . TRP A 1 106 ? 8.913 8.231 -19.791 1.00 67.25 106 TRP A CA 1
ATOM 833 C C . TRP A 1 106 ? 10.173 9.001 -20.199 1.00 67.25 106 TRP A C 1
ATOM 835 O O . TRP A 1 106 ? 10.066 10.065 -20.803 1.00 67.25 106 TRP A O 1
ATOM 845 N N . ILE A 1 107 ? 11.359 8.491 -19.855 1.00 71.38 107 ILE A N 1
ATOM 846 C CA . ILE A 1 107 ? 12.637 9.176 -20.095 1.00 71.38 107 ILE A CA 1
ATOM 847 C C . ILE A 1 107 ? 13.205 8.851 -21.480 1.00 71.38 107 ILE A C 1
ATOM 849 O O . ILE A 1 107 ? 13.846 9.711 -22.084 1.00 71.38 107 ILE A O 1
ATOM 853 N N . THR A 1 108 ? 12.990 7.640 -21.999 1.00 63.03 108 THR A N 1
ATOM 854 C CA . THR A 1 108 ? 13.588 7.204 -23.267 1.00 63.03 108 THR A CA 1
ATOM 855 C C . THR A 1 108 ? 12.534 6.831 -24.308 1.00 63.03 108 THR A C 1
ATOM 857 O O . THR A 1 108 ? 11.639 6.021 -24.081 1.00 63.03 108 THR A O 1
ATOM 860 N N . THR A 1 109 ? 12.669 7.402 -25.507 1.00 62.06 109 THR A N 1
ATOM 861 C CA . THR A 1 109 ? 11.872 7.048 -26.696 1.00 62.06 109 THR A CA 1
ATOM 862 C C . THR A 1 109 ? 12.499 5.920 -27.520 1.00 62.06 109 THR A C 1
ATOM 864 O O . THR A 1 109 ? 11.881 5.449 -28.473 1.00 62.06 109 THR A O 1
ATOM 867 N N . GLU A 1 110 ? 13.689 5.430 -27.149 1.00 57.47 110 GLU A N 1
ATOM 868 C CA . GLU A 1 110 ? 14.385 4.330 -27.843 1.00 57.47 110 GLU A CA 1
ATOM 869 C C . GLU A 1 110 ? 13.531 3.059 -27.947 1.00 57.47 110 GLU A C 1
ATOM 871 O O . GLU A 1 110 ? 13.585 2.346 -28.949 1.00 57.47 110 GLU A O 1
ATOM 876 N N . ASN A 1 111 ? 12.687 2.817 -26.942 1.00 53.31 111 ASN A N 1
ATOM 877 C CA . ASN A 1 111 ? 11.756 1.692 -26.896 1.00 53.31 111 ASN A CA 1
ATOM 878 C C . ASN A 1 111 ? 10.666 1.788 -27.989 1.00 53.31 111 ASN A C 1
ATOM 880 O O . ASN A 1 111 ? 10.253 0.782 -28.557 1.00 53.31 111 ASN A O 1
ATOM 884 N N . LEU A 1 112 ? 10.248 3.010 -28.347 1.00 53.91 112 LEU A N 1
ATOM 885 C CA . LEU A 1 112 ? 9.297 3.261 -29.439 1.00 53.91 112 LEU A CA 1
ATOM 886 C C . LEU A 1 112 ? 9.962 3.190 -30.820 1.00 53.91 112 LEU A C 1
ATOM 888 O O . LEU A 1 112 ? 9.294 2.853 -31.794 1.00 53.91 112 LEU A O 1
ATOM 892 N N . GLN A 1 113 ? 11.255 3.516 -30.914 1.00 49.81 113 GLN A N 1
ATOM 893 C CA . GLN A 1 113 ? 11.965 3.590 -32.194 1.00 49.81 113 GLN A CA 1
ATOM 894 C C . GLN A 1 113 ? 12.554 2.258 -32.655 1.00 49.81 113 GLN A C 1
ATOM 896 O O . GLN A 1 113 ? 12.614 2.014 -33.857 1.00 49.81 113 GLN A O 1
ATOM 901 N N . THR A 1 114 ? 12.998 1.399 -31.737 1.00 52.50 114 THR A N 1
ATOM 902 C CA . THR A 1 114 ? 13.732 0.193 -32.137 1.00 52.50 114 THR A CA 1
ATOM 903 C C . THR A 1 114 ? 12.834 -1.017 -32.361 1.00 52.50 114 THR A C 1
ATOM 905 O O . THR A 1 114 ? 13.192 -1.837 -33.200 1.00 52.50 114 THR A O 1
ATOM 908 N N . MET A 1 115 ? 11.688 -1.165 -31.666 1.00 50.72 115 MET A N 1
ATOM 909 C CA . MET A 1 115 ? 10.833 -2.383 -31.683 1.00 50.72 115 MET A CA 1
ATOM 910 C C . MET A 1 115 ? 11.622 -3.719 -31.617 1.00 50.72 115 MET A C 1
ATOM 912 O O . MET A 1 115 ? 11.093 -4.798 -31.883 1.00 50.72 115 MET A O 1
ATOM 916 N N . GLN A 1 116 ? 12.904 -3.660 -31.264 1.00 44.59 116 GLN A N 1
ATOM 917 C CA . GLN A 1 116 ? 13.878 -4.732 -31.295 1.00 44.59 116 GLN A CA 1
ATOM 918 C C . GLN A 1 116 ? 14.280 -4.930 -29.851 1.00 44.59 116 GLN A C 1
ATOM 920 O O . GLN A 1 116 ? 14.756 -4.004 -29.202 1.00 44.59 116 GLN A O 1
ATOM 925 N N . GLY A 1 117 ? 14.033 -6.143 -29.357 1.00 50.28 117 GLY A N 1
ATOM 926 C CA . GLY A 1 117 ? 14.278 -6.572 -27.985 1.00 50.28 117 GLY A CA 1
ATOM 927 C C . GLY A 1 117 ? 15.755 -6.585 -27.601 1.00 50.28 117 GLY A C 1
ATOM 928 O O . GLY A 1 117 ? 16.307 -7.647 -27.322 1.00 50.28 117 GLY A O 1
ATOM 929 N N . GLY A 1 118 ? 16.389 -5.415 -27.583 1.00 52.31 118 GLY A N 1
ATOM 930 C CA . GLY A 1 118 ? 17.592 -5.183 -26.807 1.00 52.31 118 GLY A CA 1
ATOM 931 C C . GLY A 1 118 ? 17.233 -5.266 -25.320 1.00 52.31 118 GLY A C 1
ATOM 932 O O . GLY A 1 118 ? 16.186 -4.749 -24.922 1.00 52.31 118 GLY A O 1
ATOM 933 N N . PRO A 1 119 ? 18.042 -5.944 -24.491 1.00 53.31 119 PRO A N 1
ATOM 934 C CA . PRO A 1 119 ? 17.796 -5.990 -23.059 1.00 53.31 119 PRO A CA 1
ATOM 935 C C . PRO A 1 119 ? 17.801 -4.557 -22.494 1.00 53.31 119 PRO A C 1
ATOM 937 O O . PRO A 1 119 ? 18.652 -3.751 -22.885 1.00 53.31 119 PRO A O 1
ATOM 940 N N . PRO A 1 120 ? 16.868 -4.213 -21.592 1.00 57.38 120 PRO A N 1
ATOM 941 C CA . PRO A 1 120 ? 16.826 -2.901 -20.974 1.00 57.38 120 PRO A CA 1
ATOM 942 C C . PRO A 1 120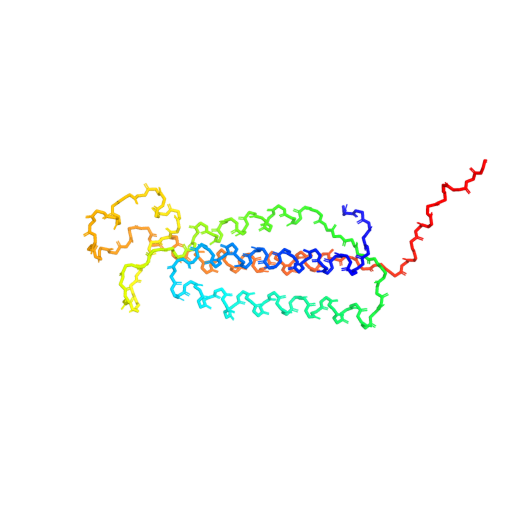 ? 18.155 -2.641 -20.269 1.00 57.38 120 PRO A C 1
ATOM 944 O O . PRO A 1 120 ? 18.648 -3.428 -19.463 1.00 57.38 120 PRO A O 1
ATOM 947 N N . HIS A 1 121 ? 18.746 -1.500 -20.591 1.00 59.19 121 HIS A N 1
ATOM 948 C CA . HIS A 1 121 ? 20.081 -1.121 -20.150 1.00 59.19 121 HIS A CA 1
ATOM 949 C C . HIS A 1 121 ? 20.122 -0.744 -18.655 1.00 59.19 121 HIS A C 1
ATOM 951 O O . HIS A 1 121 ? 21.204 -0.644 -18.085 1.00 59.19 121 HIS A O 1
ATOM 957 N N . TRP A 1 122 ? 18.964 -0.594 -17.987 1.00 61.09 122 TRP A N 1
ATOM 958 C CA . TRP A 1 122 ? 18.887 -0.324 -16.546 1.00 61.09 122 TRP A CA 1
ATOM 959 C C . TRP A 1 122 ? 18.145 -1.451 -15.819 1.00 61.09 122 TRP A C 1
ATOM 961 O O . TRP A 1 122 ? 17.047 -1.275 -15.290 1.00 61.09 122 TRP A O 1
ATOM 971 N N . THR A 1 123 ? 18.803 -2.606 -15.741 1.00 67.88 123 THR A N 1
ATOM 972 C CA . THR A 1 123 ? 18.403 -3.760 -14.912 1.00 67.88 123 THR A CA 1
ATOM 973 C C . THR A 1 123 ? 18.264 -3.414 -13.426 1.00 67.88 123 THR A C 1
ATOM 975 O O . THR A 1 123 ? 17.575 -4.106 -12.680 1.00 67.88 123 THR A O 1
ATOM 978 N N . LEU A 1 124 ? 18.873 -2.305 -12.988 1.00 72.00 124 LEU A N 1
ATOM 979 C CA . LEU A 1 124 ? 18.766 -1.790 -11.627 1.00 72.00 124 LEU A CA 1
ATOM 980 C C . LEU A 1 124 ? 17.307 -1.546 -11.206 1.00 72.00 124 LEU A C 1
ATOM 982 O O . LEU A 1 124 ? 16.943 -1.881 -10.084 1.00 72.00 124 LEU A O 1
ATOM 986 N N . PHE A 1 125 ? 16.463 -0.992 -12.083 1.00 68.38 125 PHE A N 1
ATOM 987 C CA . PHE A 1 125 ? 15.073 -0.664 -11.734 1.00 68.38 125 PHE A CA 1
ATOM 988 C C . PHE A 1 125 ? 14.202 -1.914 -11.607 1.00 68.38 125 PHE A C 1
ATOM 990 O O . PHE A 1 125 ? 13.370 -1.988 -10.705 1.00 68.38 125 PHE A O 1
ATOM 997 N N . GLU A 1 126 ? 14.460 -2.923 -12.437 1.00 68.50 126 GLU A N 1
ATOM 998 C CA . GLU A 1 126 ? 13.814 -4.232 -12.336 1.00 68.50 126 GLU A CA 1
ATOM 999 C C . GLU A 1 126 ? 14.226 -4.969 -11.061 1.00 68.50 126 GLU A C 1
ATOM 1001 O O . GLU A 1 126 ? 13.377 -5.507 -10.353 1.00 68.50 126 GLU A O 1
ATOM 1006 N N . ALA A 1 127 ? 15.518 -4.942 -10.719 1.00 78.56 127 ALA A N 1
ATOM 1007 C CA . ALA A 1 127 ? 16.016 -5.534 -9.483 1.00 78.56 127 ALA A CA 1
ATOM 1008 C C . ALA A 1 127 ? 15.471 -4.810 -8.241 1.00 78.56 127 ALA A C 1
ATOM 1010 O O . ALA A 1 127 ? 15.201 -5.450 -7.227 1.00 78.56 127 ALA A O 1
ATOM 1011 N N . LEU A 1 128 ? 15.281 -3.487 -8.312 1.00 83.69 128 LEU A N 1
ATOM 1012 C CA . LEU A 1 128 ? 14.732 -2.676 -7.224 1.00 83.69 128 LEU A CA 1
ATOM 1013 C C . LEU A 1 128 ? 13.228 -2.867 -7.022 1.00 83.69 128 LEU A C 1
ATOM 1015 O O . LEU A 1 128 ? 12.752 -2.628 -5.913 1.00 83.69 128 LEU A O 1
ATOM 1019 N N . PHE A 1 129 ? 12.478 -3.300 -8.037 1.00 82.31 129 PHE A N 1
ATOM 1020 C CA . PHE A 1 129 ? 11.033 -3.500 -7.933 1.00 82.31 129 PHE A CA 1
ATOM 1021 C C . PHE A 1 129 ? 10.615 -4.372 -6.730 1.00 82.31 129 PHE A C 1
ATOM 1023 O O . PHE A 1 129 ? 9.906 -3.849 -5.863 1.00 82.31 129 PHE A O 1
ATOM 1030 N N . PRO A 1 130 ? 11.082 -5.631 -6.575 1.00 84.12 130 PRO A N 1
ATOM 1031 C CA . PRO A 1 130 ? 10.698 -6.469 -5.437 1.00 84.12 130 PRO A CA 1
ATOM 1032 C C . PRO A 1 130 ? 11.102 -5.858 -4.088 1.00 84.12 130 PRO A C 1
ATOM 1034 O O . PRO A 1 130 ? 10.342 -5.953 -3.125 1.00 84.12 130 PRO A O 1
ATOM 1037 N N . TRP A 1 131 ? 12.250 -5.176 -4.015 1.00 89.25 131 TRP A N 1
ATOM 1038 C CA . TRP A 1 131 ? 12.701 -4.504 -2.792 1.00 89.25 131 TRP A CA 1
ATOM 1039 C C . TRP A 1 131 ? 11.836 -3.295 -2.439 1.00 89.25 131 TRP A C 1
ATOM 1041 O O . TRP A 1 131 ? 11.459 -3.133 -1.281 1.00 89.25 131 TRP A O 1
ATOM 1051 N N . SER A 1 132 ? 11.484 -2.468 -3.426 1.00 89.00 132 SER A N 1
ATOM 1052 C CA . SER A 1 132 ? 10.606 -1.309 -3.238 1.00 89.00 132 SER A CA 1
ATOM 1053 C C . SER A 1 132 ? 9.194 -1.733 -2.830 1.00 89.00 132 SER A C 1
ATOM 1055 O O . SER A 1 132 ? 8.638 -1.177 -1.882 1.00 89.00 132 SER A O 1
ATOM 1057 N N . PHE A 1 133 ? 8.669 -2.797 -3.443 1.00 88.12 133 PHE A N 1
ATOM 1058 C CA . PHE A 1 133 ? 7.395 -3.396 -3.070 1.00 88.12 133 PHE A CA 1
ATOM 1059 C C . PHE A 1 133 ? 7.423 -3.944 -1.637 1.00 88.12 133 PHE A C 1
ATOM 1061 O O . PHE A 1 133 ? 6.527 -3.662 -0.841 1.00 88.12 133 PHE A O 1
ATOM 1068 N N . LEU A 1 134 ? 8.473 -4.688 -1.274 1.00 91.75 134 LEU A N 1
ATOM 1069 C CA . LEU A 1 134 ? 8.631 -5.217 0.078 1.00 91.75 134 LEU A CA 1
ATOM 1070 C C . LEU A 1 134 ? 8.740 -4.086 1.111 1.00 91.75 134 LEU A C 1
ATOM 1072 O O . LEU A 1 134 ? 8.081 -4.135 2.149 1.00 91.75 134 LEU A O 1
ATOM 1076 N N . ALA A 1 135 ? 9.514 -3.041 0.814 1.00 93.31 135 ALA A N 1
ATOM 1077 C CA . ALA A 1 135 ? 9.629 -1.862 1.666 1.00 93.31 135 ALA A CA 1
ATOM 1078 C C . ALA A 1 135 ? 8.277 -1.148 1.832 1.00 93.31 135 ALA A C 1
ATOM 1080 O O . ALA A 1 135 ? 7.925 -0.745 2.945 1.00 93.31 135 ALA A O 1
ATOM 1081 N N . TYR A 1 136 ? 7.487 -1.041 0.761 1.00 92.75 136 TYR A N 1
ATOM 1082 C CA . TYR A 1 136 ? 6.132 -0.494 0.803 1.00 92.75 136 TYR A CA 1
ATOM 1083 C C . TYR A 1 136 ? 5.206 -1.312 1.718 1.00 92.75 136 TYR A C 1
ATOM 1085 O O . TYR A 1 136 ? 4.571 -0.749 2.617 1.00 92.75 136 TYR A O 1
ATOM 1093 N N . VAL A 1 137 ? 5.195 -2.639 1.566 1.00 92.88 137 VAL A N 1
ATOM 1094 C CA . VAL A 1 137 ? 4.425 -3.563 2.417 1.00 92.88 137 VAL A CA 1
ATOM 1095 C C . VAL A 1 137 ? 4.841 -3.446 3.885 1.00 92.88 137 VAL A C 1
ATOM 1097 O O . VAL A 1 137 ? 3.988 -3.255 4.753 1.00 92.88 137 VAL A O 1
ATOM 1100 N N . ILE A 1 138 ? 6.144 -3.488 4.178 1.00 94.62 138 ILE A N 1
ATOM 1101 C CA . ILE A 1 138 ? 6.674 -3.336 5.542 1.00 94.62 138 ILE A CA 1
ATOM 1102 C C . ILE A 1 138 ? 6.241 -1.995 6.139 1.00 94.62 138 ILE A C 1
ATOM 1104 O O . ILE A 1 138 ? 5.797 -1.941 7.286 1.00 94.62 138 ILE A O 1
ATOM 1108 N N . THR A 1 139 ? 6.308 -0.915 5.361 1.00 94.88 139 THR A N 1
ATOM 1109 C CA . THR A 1 139 ? 5.900 0.420 5.815 1.00 94.88 139 THR A CA 1
ATOM 1110 C C . THR A 1 139 ? 4.414 0.457 6.184 1.00 94.88 139 THR A C 1
ATOM 1112 O O . THR A 1 139 ? 4.057 1.043 7.209 1.00 94.88 139 THR A O 1
ATOM 1115 N N . LEU A 1 140 ? 3.544 -0.207 5.413 1.00 93.00 140 LEU A N 1
ATOM 1116 C CA . LEU A 1 140 ? 2.122 -0.334 5.750 1.00 93.00 140 LEU A CA 1
ATOM 1117 C C . LEU A 1 140 ? 1.897 -1.150 7.029 1.00 93.00 140 LEU A C 1
ATOM 1119 O O . LEU A 1 140 ? 1.118 -0.727 7.885 1.00 93.00 140 LEU A O 1
ATOM 1123 N N . ILE A 1 141 ? 2.597 -2.274 7.199 1.00 93.94 141 ILE A N 1
ATOM 1124 C CA . ILE A 1 141 ? 2.517 -3.095 8.420 1.00 93.94 141 ILE A CA 1
ATOM 1125 C C . ILE A 1 141 ? 2.947 -2.276 9.641 1.00 93.94 141 ILE A C 1
ATOM 1127 O O . ILE A 1 141 ? 2.236 -2.248 10.645 1.00 93.94 141 ILE A O 1
ATOM 1131 N N . LEU A 1 142 ? 4.076 -1.568 9.555 1.00 94.44 142 LEU A N 1
ATOM 1132 C CA . LEU A 1 142 ? 4.573 -0.721 10.640 1.00 94.44 142 LEU A CA 1
ATOM 1133 C C . LEU A 1 142 ? 3.593 0.409 10.961 1.00 94.44 142 LEU A C 1
ATOM 1135 O O . LEU A 1 142 ? 3.316 0.665 12.134 1.00 94.44 142 LEU A O 1
ATOM 1139 N N . PHE A 1 143 ? 3.008 1.043 9.942 1.00 94.31 143 PHE A N 1
ATOM 1140 C CA . PHE A 1 143 ? 1.965 2.047 10.132 1.00 94.31 143 PHE A CA 1
ATOM 1141 C C . PHE A 1 143 ? 0.756 1.488 10.886 1.00 94.31 143 PHE A C 1
ATOM 1143 O O . PHE A 1 143 ? 0.350 2.086 11.889 1.00 94.31 143 PHE A O 1
ATOM 1150 N N . LEU A 1 144 ? 0.224 0.338 10.457 1.00 92.69 144 LEU A N 1
ATOM 1151 C CA . LEU A 1 144 ? -0.883 -0.339 11.137 1.00 92.69 144 LEU A CA 1
ATOM 1152 C C . LEU A 1 144 ? -0.502 -0.746 12.571 1.00 92.69 144 LEU A C 1
ATOM 1154 O O . LEU A 1 144 ? -1.304 -0.589 13.489 1.00 92.69 144 LEU A O 1
ATOM 1158 N N . GLY A 1 145 ? 0.743 -1.168 12.797 1.00 91.19 145 GLY A N 1
ATOM 1159 C CA . GLY A 1 145 ? 1.285 -1.449 14.129 1.00 91.19 145 GLY A CA 1
ATOM 1160 C C . GLY A 1 145 ? 1.391 -0.214 15.032 1.00 91.19 145 GLY A C 1
ATOM 1161 O O . GLY A 1 145 ? 1.390 -0.336 16.255 1.00 91.19 145 GLY A O 1
ATOM 1162 N N . THR A 1 146 ? 1.433 0.996 14.464 1.00 92.31 146 THR A N 1
ATOM 1163 C CA . THR A 1 146 ? 1.428 2.244 15.250 1.00 92.31 146 THR A CA 1
ATOM 1164 C C . THR A 1 146 ? 0.034 2.727 15.645 1.00 92.31 146 THR A C 1
ATOM 1166 O O . THR A 1 146 ? -0.072 3.745 16.346 1.00 92.31 146 THR A O 1
ATOM 1169 N N . LEU A 1 147 ? -1.025 2.040 15.203 1.00 91.56 147 LEU A N 1
ATOM 1170 C CA . LEU A 1 147 ? -2.395 2.386 15.559 1.00 91.56 147 LEU A CA 1
ATOM 1171 C C . LEU A 1 147 ? -2.597 2.230 17.064 1.00 91.56 147 LEU A C 1
ATOM 1173 O O . LEU A 1 147 ? -2.342 1.183 17.654 1.00 91.56 147 LEU A O 1
ATOM 1177 N N . ARG A 1 148 ? -3.082 3.300 17.689 1.00 89.12 148 ARG A N 1
ATOM 1178 C CA . ARG A 1 148 ? -3.541 3.276 19.074 1.00 89.12 148 ARG A CA 1
ATOM 1179 C C . ARG A 1 148 ? -5.050 3.277 19.080 1.00 89.12 148 ARG A C 1
ATOM 1181 O O . ARG A 1 148 ? -5.673 4.166 18.501 1.00 89.12 148 ARG A O 1
ATOM 1188 N N . VAL A 1 149 ? -5.607 2.263 19.717 1.00 86.81 149 VAL A N 1
ATOM 1189 C CA . VAL A 1 149 ? -7.038 2.019 19.763 1.00 86.81 149 VAL A CA 1
ATOM 1190 C C . VAL A 1 149 ? -7.530 2.382 21.158 1.00 86.81 149 VAL A C 1
ATOM 1192 O O . VAL A 1 149 ? -7.069 1.803 22.138 1.00 86.81 149 VAL A O 1
ATOM 1195 N N . ASP A 1 150 ? -8.437 3.354 21.233 1.00 82.69 150 ASP A N 1
ATOM 1196 C CA . ASP A 1 150 ? -8.991 3.862 22.487 1.00 82.69 150 ASP A CA 1
ATOM 1197 C C . ASP A 1 150 ? -10.469 3.445 22.594 1.00 82.69 150 ASP A C 1
ATOM 1199 O O . ASP A 1 150 ? -11.272 3.685 21.683 1.00 82.69 150 ASP A O 1
ATOM 1203 N N . ASN A 1 151 ? -10.848 2.882 23.744 1.00 78.56 151 ASN A N 1
ATOM 1204 C CA . ASN A 1 151 ? -12.244 2.549 24.065 1.00 78.56 151 ASN A CA 1
ATOM 1205 C C . ASN A 1 151 ? -12.986 3.696 24.765 1.00 78.56 151 ASN A C 1
ATOM 1207 O O . ASN A 1 151 ? -14.185 3.592 25.032 1.00 78.56 151 ASN A O 1
ATOM 1211 N N . SER A 1 152 ? -12.291 4.795 25.063 1.00 68.25 152 SER A N 1
ATOM 1212 C CA . SER A 1 152 ? -12.889 5.936 25.744 1.00 68.25 152 SER A CA 1
ATOM 1213 C C . SER A 1 152 ? -14.029 6.531 24.905 1.00 68.25 152 SER A C 1
ATOM 1215 O O . SER A 1 152 ? -13.879 6.694 23.684 1.00 68.25 152 SER A O 1
ATOM 1217 N N . PRO A 1 153 ? -15.174 6.863 25.530 1.00 58.00 153 PRO A N 1
ATOM 1218 C CA . PRO A 1 153 ? -16.238 7.593 24.858 1.00 58.00 153 PRO A CA 1
ATOM 1219 C C . PRO A 1 153 ? -15.702 8.924 24.316 1.00 58.00 153 PRO A C 1
ATOM 1221 O O . PRO A 1 153 ? -14.665 9.430 24.750 1.00 58.00 153 PRO A O 1
ATOM 1224 N N . ALA A 1 154 ? -16.381 9.472 23.310 1.00 56.66 154 ALA A N 1
ATOM 1225 C CA . ALA A 1 154 ? -16.027 10.785 22.805 1.00 56.66 154 ALA A CA 1
ATOM 1226 C C . ALA A 1 154 ? -16.047 11.824 23.933 1.00 56.66 154 ALA A C 1
ATOM 1228 O O . ALA A 1 154 ? -16.976 11.751 24.733 1.00 56.66 154 ALA A O 1
ATOM 1229 N N . PRO A 1 155 ? -15.092 12.783 24.012 1.00 54.66 155 PRO A N 1
ATOM 1230 C CA . PRO A 1 155 ? -15.381 14.002 24.729 1.00 54.66 155 PRO A CA 1
ATOM 1231 C C . PRO A 1 155 ? -16.608 14.559 24.022 1.00 54.66 155 PRO A C 1
ATOM 1233 O O . PRO A 1 155 ? -16.562 14.861 22.823 1.00 54.66 155 PRO A O 1
ATOM 1236 N N . SER A 1 156 ? -17.729 14.546 24.735 1.00 56.56 156 SER A N 1
ATOM 1237 C CA . SER A 1 156 ? -18.872 15.371 24.403 1.00 56.56 156 SER A CA 1
ATOM 1238 C C . SER A 1 156 ? -18.306 16.752 24.125 1.00 56.56 156 SER A C 1
ATOM 1240 O O . SER A 1 156 ? -17.528 17.276 24.923 1.00 56.56 156 SER A O 1
ATOM 1242 N N . SER A 1 157 ? -18.598 17.292 22.947 1.00 54.03 157 SER A N 1
ATOM 1243 C CA . SER A 1 157 ? -18.404 18.707 22.691 1.00 54.03 157 SER A CA 1
ATOM 1244 C C . SER A 1 157 ? -19.267 19.442 23.708 1.00 54.03 157 SER A C 1
ATOM 1246 O O . SER A 1 157 ? -20.454 19.653 23.487 1.00 54.03 157 SER A O 1
ATOM 1248 N N . GLU A 1 158 ? -18.684 19.749 24.861 1.00 54.72 158 GLU A N 1
ATOM 1249 C CA . GLU A 1 158 ? -19.243 20.617 25.885 1.00 54.72 158 GLU A CA 1
ATOM 1250 C C . GLU A 1 158 ? -19.149 22.048 25.339 1.00 54.72 158 GLU A C 1
ATOM 1252 O O . GLU A 1 158 ? -18.304 22.846 25.721 1.00 54.72 158 GLU A O 1
ATOM 1257 N N . SER A 1 159 ? -19.955 22.297 24.308 1.00 55.47 159 SER A N 1
ATOM 1258 C CA . SER A 1 159 ? -20.190 23.581 23.649 1.00 55.47 159 SER A CA 1
ATOM 1259 C C . SER A 1 159 ? -21.701 23.822 23.549 1.00 55.47 159 SER A C 1
ATOM 1261 O O . SER A 1 159 ? -22.172 24.421 22.594 1.00 55.47 159 SER A O 1
ATOM 1263 N N . ASP A 1 160 ? -22.434 23.326 24.544 1.00 51.78 160 ASP A N 1
ATOM 1264 C CA . ASP A 1 160 ? -23.771 23.777 24.912 1.00 51.78 160 ASP A CA 1
ATOM 1265 C C . ASP A 1 160 ? -23.680 24.190 26.384 1.00 51.78 160 ASP A C 1
ATOM 1267 O O . ASP A 1 160 ? -24.023 23.440 27.300 1.00 51.78 160 ASP A O 1
ATOM 1271 N N . ARG A 1 161 ? -23.119 25.374 26.634 1.00 51.78 161 ARG A N 1
ATOM 1272 C CA . ARG A 1 161 ? -23.496 26.146 27.817 1.00 51.78 161 ARG A CA 1
ATOM 1273 C C . ARG A 1 161 ? -24.062 27.476 27.318 1.00 51.78 161 ARG A C 1
ATOM 1275 O O . ARG A 1 161 ? -23.369 28.123 26.533 1.00 51.78 161 ARG A O 1
ATOM 1282 N N . PRO A 1 162 ? -25.312 27.794 27.693 1.00 64.25 162 PRO A N 1
ATOM 1283 C CA . PRO A 1 162 ? -26.007 29.009 27.280 1.00 64.25 162 PRO A CA 1
ATOM 1284 C C . PRO A 1 162 ? -25.346 30.275 27.831 1.00 64.25 162 PRO A C 1
ATOM 1286 O O . PRO A 1 162 ? -24.661 30.182 28.878 1.00 64.25 162 PRO A O 1
#

=== Feature glossary ===
Feature key, reading from the visual/contextual features back to the raw sequence:

Rendered structure images. Structure images are PyMOL renders from six orthogonal camera directions. Cartoon representation draws helices as coils and strands as arrows; sticks shows the backbone as bonds; surface shows the solvent-excluded envelope. Rainbow coloring maps sequence position to hue (blue→red, N→C); chain coloring assigns a distinct color per polypeptide.

Contact-map, Ramachandran, and PAE plots. Three diagnostic plots accompany the record. The Cα contact map visualizes the tertiary structure as a 2D adjacency matrix (8 Å cutoff, sequence-local contacts suppressed). The Ramachandran plot shows the distribution of backbone (φ, ψ) torsions, with points in the α and β basins reflecting secondary structure content. The PAE plot shows AlphaFold's inter-residue confidence as a color matrix.

InterPro / GO / CATH / organism. The annotation block draws on four external resources. InterPro: which protein families and domains the sequence belongs to. GO: standardized terms for what the protein does, what process it participates in, and where in the cell it acts. CATH: which structural fold it has in the CATH hierarchy. Organism: the species of origin.

Nearest PDB structures. Structural nearest neighbors (via Foldseek easy-search vs the PDB). Reported per hit: target PDB id, E-value, and alignment TM-score. A TM-score above ~0.5 is the conventional threshold for 'same fold'.

Predicted aligned error. Predicted aligned error is AlphaFold's pairwise confidence. Unlike pLDDT (per-residue), PAE is per-residue-pair and captures whether two parts of the structure are correctly placed relative to each other. Units are ångströms of expected positional error.

Solvent-accessible surface area. SASA measures how much of the protein is reachable by solvent. It is computed by rolling a water-sized probe over the atomic surface and summing the exposed area (Å²). Per-residue SASA distinguishes core (buried, low SASA) from surface (exposed, high SASA) residues; total SASA is a whole-molecule size measure.

B-factor. Crystallographic B-factors measure how much each atom's electron density is smeared out, in Å². They rise in mobile loops and surface residues and fall in the buried interior. In AlphaFold models this column is repurposed to hold pLDDT instead.

pLDDT. For AlphaFold models, the B-factor field carries pLDDT — the model's own estimate of local accuracy on a 0–100 scale. Regions with pLDDT<50 should be treated as essentially unmodeled; they often correspond to intrinsically disordered segments.

Backbone torsions (φ/ψ). φ (phi) and ψ (psi) are the two rotatable backbone dihedrals per residue: φ is the C(i-1)–N–Cα–C torsion, ψ is the N–Cα–C–N(i+1) torsion, both in degrees on (−180°, 180°]. α-helical residues cluster near (−60°, −45°); β-strand residues near (−120°, +130°). A Ramachandran plot is simply a scatter of (φ, ψ) for every residue.

Radius of gyration, Cα contacts, bounding box. Radius of gyration (Rg) is the root-mean-square distance of Cα atoms from their centroid — a single number for overall size and compactness. A globular domain of N residues has Rg ≈ 2.2·N^0.38 Å; an extended or disordered chain has a much larger Rg. The Cα contact count is the number of residue pairs whose Cα atoms are within 8 Å and are more than four positions apart in sequence — a standard proxy for tertiary packing density. The bounding box is the smallest axis-aligned box enclosing all Cα atoms.

Secondary structure (3-state, P-SEA). Three-state secondary structure (P-SEA) collapses the eight DSSP classes into helix (a), strand (b), and coil (c). P-SEA assigns these from Cα geometry alone — distances and angles — without requiring backbone oxygens, so it works on any Cα trace.

Secondary structure (8-state, DSSP). Secondary structure is the local, repeating backbone conformation. DSSP classifies it i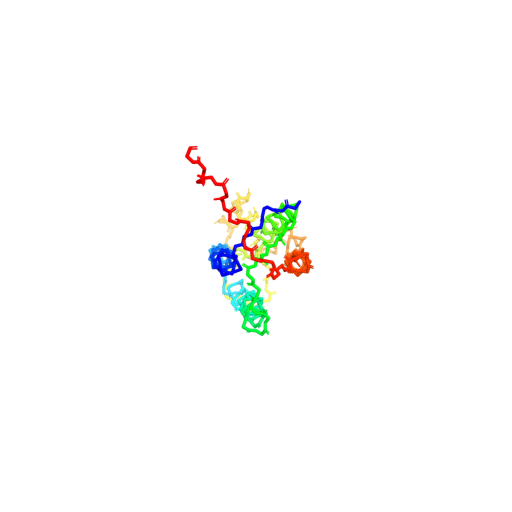nto eight states by reading the hydrogen-bond network: three helix types (H, G, I), two β types (E, B), two non-regular types (T, S), and unstructured coil (-).

Foldseek 3Di. The Foldseek 3Di string encodes local tertiary geometry as a 20-letter alphabet — one character per residue — derived from the relative positions of nearby Cα atoms. Unlike the amino-acid sequence, 3Di is a direct function of the 3D structure, so two proteins with the same fold have similar 3Di strings even at low sequence identity.

mmCIF coordinates. Structure coordinates are given as an mmCIF _atom_site loop: one row per atom with element, residue name, chain id, sequence number, and x/y/z position in Å. Only the four main-chain atoms per residue are included here; side chains are omitted to keep the record compact.

Sequence. This is the polypeptide sequence — one letter per residue, N-terminus first. Length ranges from a few dozen residues for small domains to over a thousand for large multi-domain proteins.